Protein AF-A0A937S3J6-F1 (afdb_monomer)

Nearest PDB structures (foldseek):
  2kl3-assembly1_A  TM=8.648E-01  e=2.015E-05  Nostoc sp. PCC 7120 = FACHB-418
  3hix-assembly3_C  TM=8.020E-01  e=1.555E-05  Nostoc sp. PCC 7120 = FACHB-418
  3hix-assembly1_A  TM=8.635E-01  e=5.326E-05  Nostoc sp. PCC 7120 = FACHB-418
  3ilm-assembly1_A  TM=8.663E-01  e=2.364E-04  Nostoc sp. PCC 7120 = FACHB-418
  3k9r-assembly1_C-2  TM=7.578E-01  e=3.269E-04  Nostoc sp. PCC 7120 = FACHB-418

pLDDT: mean 90.52, std 12.25, range [40.94, 98.62]

Mean predicted aligned error: 5.08 Å

Structure (mmCIF, N/CA/C/O backbone):
data_AF-A0A937S3J6-F1
#
_entry.id   AF-A0A937S3J6-F1
#
loop_
_atom_site.group_PDB
_atom_site.id
_atom_site.type_symbol
_atom_site.label_atom_id
_atom_site.label_alt_id
_atom_site.label_comp_id
_atom_site.label_asym_id
_atom_site.label_entity_id
_atom_site.label_seq_id
_atom_site.pdbx_PDB_ins_code
_atom_site.Cartn_x
_atom_site.Cartn_y
_atom_site.Cartn_z
_atom_site.occupancy
_atom_site.B_iso_or_equiv
_atom_site.auth_seq_id
_atom_site.auth_comp_id
_atom_site.auth_asym_id
_atom_site.auth_atom_id
_atom_site.pdbx_PDB_model_num
ATOM 1 N N . MET A 1 1 ? -18.579 -29.238 11.359 1.00 46.41 1 MET A N 1
ATOM 2 C CA . MET A 1 1 ? -17.487 -28.387 10.856 1.00 46.41 1 MET A CA 1
ATOM 3 C C . MET A 1 1 ? -18.042 -26.985 10.801 1.00 46.41 1 MET A C 1
ATOM 5 O O . MET A 1 1 ? -19.011 -26.795 10.087 1.00 46.41 1 MET A O 1
ATOM 9 N N . GLY A 1 2 ? -17.561 -26.086 11.658 1.00 46.31 2 GLY A N 1
ATOM 10 C CA . GLY A 1 2 ? -18.004 -24.695 11.628 1.00 46.31 2 GLY A CA 1
ATOM 11 C C . GLY A 1 2 ? -17.430 -24.026 10.392 1.00 46.31 2 GLY A C 1
ATOM 12 O O . GLY A 1 2 ? -16.229 -24.145 10.153 1.00 46.31 2 GLY A O 1
ATOM 13 N N . ASP A 1 3 ? -18.294 -23.379 9.621 1.00 51.34 3 ASP A N 1
ATOM 14 C CA . ASP A 1 3 ? -17.894 -22.414 8.611 1.00 51.34 3 ASP A CA 1
ATOM 15 C C . ASP A 1 3 ? -17.037 -21.366 9.325 1.00 51.34 3 ASP A C 1
ATOM 17 O O . ASP A 1 3 ? -17.515 -20.612 10.175 1.00 51.34 3 ASP A O 1
ATOM 21 N N . SER A 1 4 ? -15.729 -21.386 9.082 1.00 61.19 4 SER A N 1
ATOM 22 C CA . SER A 1 4 ? -14.890 -20.249 9.420 1.00 61.19 4 SER A CA 1
ATOM 23 C C . SER A 1 4 ? -15.381 -19.114 8.536 1.00 61.19 4 SER A C 1
ATOM 25 O O . SER A 1 4 ? -15.083 -19.127 7.345 1.00 61.19 4 SER A O 1
ATOM 27 N N . GLU A 1 5 ? -16.182 -18.204 9.095 1.00 62.34 5 GLU A N 1
ATOM 28 C CA . GLU A 1 5 ? -16.534 -16.928 8.467 1.00 62.34 5 GLU A CA 1
ATOM 29 C C . GLU A 1 5 ? -15.273 -16.371 7.797 1.00 62.34 5 GLU A C 1
ATOM 31 O O . GLU A 1 5 ? -14.282 -16.084 8.480 1.00 62.34 5 GLU A O 1
ATOM 36 N N . GLU A 1 6 ? -15.258 -16.332 6.460 1.00 65.50 6 GLU A N 1
ATOM 37 C CA . GLU A 1 6 ? -14.085 -15.889 5.717 1.00 65.50 6 GLU A CA 1
ATOM 38 C C . GLU A 1 6 ? -13.773 -14.448 6.131 1.00 65.50 6 GLU A C 1
ATOM 40 O O . GLU A 1 6 ? -14.554 -13.511 5.947 1.00 65.50 6 GLU A O 1
ATOM 45 N N . PHE A 1 7 ? -12.614 -14.269 6.756 1.00 70.75 7 PHE A N 1
ATOM 46 C CA . PHE A 1 7 ? -12.142 -12.963 7.173 1.00 70.75 7 PHE A CA 1
ATOM 47 C C . PHE A 1 7 ? -11.760 -12.155 5.926 1.00 70.75 7 PHE A C 1
ATOM 49 O O . PHE A 1 7 ? -10.687 -12.347 5.354 1.00 70.75 7 PHE A O 1
ATOM 56 N N . HIS A 1 8 ? -12.640 -11.243 5.510 1.00 85.12 8 HIS A N 1
ATOM 57 C CA . HIS A 1 8 ? -12.419 -10.350 4.370 1.00 85.12 8 HIS A CA 1
ATOM 58 C C . HIS A 1 8 ? -12.120 -8.915 4.838 1.00 85.12 8 HIS A C 1
ATOM 60 O O . HIS A 1 8 ? -13.037 -8.091 4.978 1.00 85.12 8 HI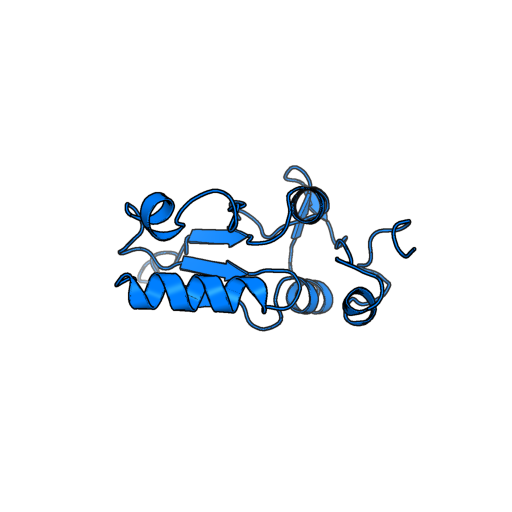S A O 1
ATOM 66 N N . PRO A 1 9 ? -10.846 -8.574 5.104 1.00 93.44 9 PRO A N 1
ATOM 67 C CA . PRO A 1 9 ? -10.487 -7.208 5.443 1.00 93.44 9 PRO A CA 1
ATOM 68 C C . PRO A 1 9 ? -10.668 -6.290 4.230 1.00 93.44 9 PRO A C 1
ATOM 70 O O . PRO A 1 9 ? -10.472 -6.685 3.080 1.00 93.44 9 PRO A O 1
ATOM 73 N N . LEU A 1 10 ? -10.982 -5.025 4.491 1.00 95.75 10 LEU A N 1
ATOM 74 C CA . LEU A 1 10 ? -10.875 -3.976 3.488 1.00 95.75 10 LEU A CA 1
ATOM 75 C C . LEU A 1 10 ? -9.392 -3.716 3.213 1.00 95.75 10 LEU A C 1
ATOM 77 O O . LEU A 1 10 ? -8.676 -3.231 4.088 1.00 95.75 10 LEU A O 1
ATOM 81 N N . VAL A 1 11 ? -8.939 -4.009 1.997 1.00 97.38 11 VAL A N 1
ATOM 82 C CA . VAL A 1 11 ? -7.548 -3.786 1.590 1.00 97.38 11 VAL A CA 1
ATOM 83 C C . VAL A 1 11 ? -7.427 -2.442 0.875 1.00 97.38 11 VAL A C 1
ATOM 85 O O . VAL A 1 11 ? -8.121 -2.188 -0.111 1.00 97.38 11 VAL A O 1
ATOM 88 N N . LEU A 1 12 ? -6.546 -1.570 1.362 1.00 97.88 12 LEU A N 1
ATOM 89 C CA . LEU A 1 12 ? -6.328 -0.232 0.818 1.00 97.88 12 LEU A CA 1
ATOM 90 C C . LEU A 1 12 ? -4.894 -0.059 0.324 1.00 97.88 12 LEU A C 1
ATOM 92 O O . LEU A 1 12 ? -3.932 -0.344 1.039 1.00 97.88 12 LEU A O 1
ATOM 96 N N . ASP A 1 13 ? -4.765 0.479 -0.885 1.00 98.31 13 ASP A N 1
ATOM 97 C CA . ASP A 1 13 ? -3.482 0.830 -1.484 1.00 98.31 13 ASP A CA 1
ATOM 98 C C . ASP A 1 13 ? -3.241 2.340 -1.363 1.00 98.31 13 ASP A C 1
ATOM 100 O O . ASP A 1 13 ? -3.972 3.143 -1.943 1.00 98.31 13 ASP A O 1
ATOM 104 N N . ALA A 1 14 ? -2.219 2.726 -0.600 1.00 97.62 14 ALA A N 1
ATOM 105 C CA . ALA A 1 14 ? -1.823 4.117 -0.376 1.00 97.62 14 ALA A CA 1
ATOM 106 C C . ALA A 1 14 ? -0.761 4.621 -1.378 1.00 97.62 14 ALA A C 1
ATOM 108 O O . ALA A 1 14 ? -0.109 5.645 -1.134 1.00 97.62 14 ALA A O 1
ATOM 109 N N . ARG A 1 15 ? -0.508 3.879 -2.463 1.00 97.69 15 ARG A N 1
ATOM 110 C CA . ARG A 1 15 ? 0.426 4.272 -3.524 1.00 97.69 15 ARG A CA 1
ATOM 111 C C . ARG A 1 15 ? -0.205 5.241 -4.526 1.00 97.69 15 ARG A C 1
ATOM 113 O O . ARG A 1 15 ? -1.412 5.500 -4.505 1.00 97.69 15 ARG A O 1
ATOM 120 N N . SER A 1 16 ? 0.635 5.813 -5.390 1.00 96.44 16 SER A N 1
ATOM 121 C CA . SER A 1 16 ? 0.161 6.682 -6.467 1.00 96.44 16 SER A CA 1
ATOM 122 C C . SER A 1 16 ? -0.673 5.901 -7.486 1.00 96.44 16 SER A C 1
ATOM 124 O O . SER A 1 16 ? -0.709 4.667 -7.482 1.00 96.44 16 SER A O 1
ATOM 126 N N . GLU A 1 17 ? -1.366 6.624 -8.361 1.00 96.38 17 GLU A N 1
ATOM 127 C CA . GLU A 1 17 ? -2.152 6.008 -9.428 1.00 96.38 17 GLU A CA 1
ATOM 128 C C . GLU A 1 17 ? -1.271 5.225 -10.405 1.00 96.38 17 GLU A C 1
ATOM 130 O O . GLU A 1 17 ? -1.616 4.105 -10.771 1.00 96.38 17 GLU A O 1
ATOM 135 N N . GLU A 1 18 ? -0.093 5.752 -10.736 1.00 95.69 18 GLU A N 1
ATOM 136 C CA . GLU A 1 18 ? 0.874 5.091 -11.612 1.00 95.69 18 GLU A CA 1
ATOM 137 C C . GLU A 1 18 ? 1.386 3.787 -10.992 1.00 95.69 18 GLU A C 1
ATOM 139 O O . GLU A 1 18 ? 1.430 2.755 -11.655 1.00 95.69 18 GLU A O 1
ATOM 144 N N . GLU A 1 19 ? 1.721 3.803 -9.699 1.00 97.38 19 GLU A N 1
ATOM 145 C CA . GLU A 1 19 ? 2.159 2.605 -8.979 1.00 97.38 19 GLU A CA 1
ATOM 146 C C . GLU A 1 19 ? 1.066 1.527 -8.916 1.00 97.38 19 GLU A C 1
ATOM 148 O O . GLU A 1 19 ? 1.357 0.338 -9.074 1.00 97.38 19 GLU A O 1
ATOM 153 N N . TYR A 1 20 ? -0.179 1.941 -8.661 1.00 97.81 20 TYR A N 1
ATOM 154 C CA . TYR A 1 20 ? -1.349 1.065 -8.576 1.00 97.81 20 TYR A CA 1
ATOM 155 C C . TYR A 1 20 ? -1.729 0.465 -9.937 1.00 97.81 20 TYR A C 1
ATOM 157 O O . TYR A 1 20 ? -2.145 -0.694 -10.021 1.00 97.81 20 TYR A O 1
ATOM 165 N N . ALA A 1 21 ? -1.581 1.247 -11.011 1.00 96.81 21 ALA 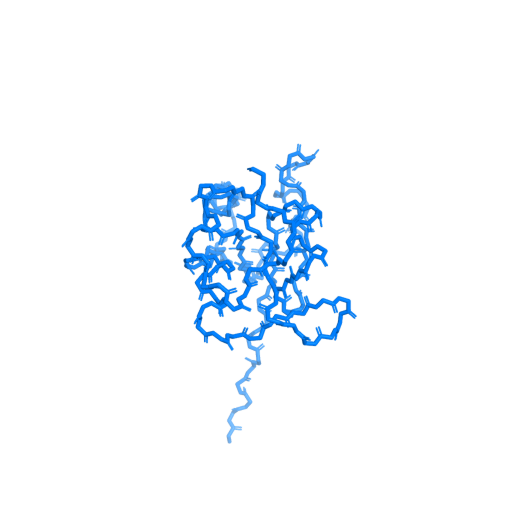A N 1
ATOM 166 C CA . ALA A 1 21 ? -1.888 0.825 -12.371 1.00 96.81 21 ALA A CA 1
ATOM 167 C C . ALA A 1 21 ? -0.971 -0.308 -12.850 1.00 96.81 21 ALA A C 1
ATOM 169 O O . ALA A 1 21 ? -1.424 -1.187 -13.582 1.00 96.81 21 ALA A O 1
ATOM 170 N N . VAL A 1 22 ? 0.293 -0.338 -12.415 1.00 97.12 22 VAL A N 1
ATOM 171 C CA . VAL A 1 22 ? 1.239 -1.415 -12.762 1.00 97.12 22 VAL A CA 1
ATOM 172 C C . VAL A 1 22 ? 0.815 -2.742 -12.147 1.00 97.12 22 VAL A C 1
ATOM 174 O O . VAL A 1 22 ? 0.769 -3.760 -12.842 1.00 97.12 22 VAL A O 1
ATOM 177 N N . SER A 1 23 ? 0.492 -2.729 -10.856 1.00 98.06 23 SER A N 1
ATOM 178 C CA . SER A 1 23 ? -0.043 -3.877 -10.126 1.00 98.06 23 SER A CA 1
ATOM 179 C C . SER A 1 23 ? -0.594 -3.460 -8.771 1.00 98.06 23 SER A C 1
ATOM 181 O O . SER A 1 23 ? -0.250 -2.389 -8.283 1.00 98.06 23 SER A O 1
ATOM 183 N N . HIS A 1 24 ? -1.412 -4.298 -8.141 1.00 98.56 24 HIS A N 1
ATOM 184 C CA . HIS A 1 24 ? -1.913 -4.134 -6.770 1.00 98.56 24 HIS A CA 1
ATOM 185 C C . HIS A 1 24 ? -2.370 -5.484 -6.194 1.00 98.56 24 HIS A C 1
ATOM 187 O O . HIS A 1 24 ? -2.430 -6.482 -6.917 1.00 98.56 24 HIS A O 1
ATOM 193 N N . LEU A 1 25 ? -2.674 -5.538 -4.892 1.00 97.94 25 LEU A N 1
ATOM 194 C CA . LEU A 1 25 ? -3.253 -6.737 -4.276 1.00 97.94 25 LEU A CA 1
ATOM 195 C C . LEU A 1 25 ? -4.669 -6.994 -4.805 1.00 97.94 25 LEU A C 1
ATOM 197 O O . LEU A 1 25 ? -5.410 -6.062 -5.122 1.00 97.94 25 LEU A O 1
ATOM 201 N N . ILE A 1 26 ? -5.065 -8.265 -4.858 1.00 95.44 26 ILE A N 1
ATOM 202 C CA . ILE A 1 26 ? -6.416 -8.669 -5.266 1.00 95.44 26 ILE A CA 1
ATOM 203 C C . ILE A 1 26 ? -7.452 -7.981 -4.365 1.00 95.44 26 ILE A C 1
ATOM 205 O O . ILE A 1 26 ? -7.369 -8.059 -3.142 1.00 95.44 26 ILE A O 1
ATOM 209 N N . GLY A 1 27 ? -8.425 -7.300 -4.976 1.00 94.31 27 GLY A N 1
ATOM 210 C CA . GLY A 1 27 ? -9.499 -6.609 -4.253 1.00 94.31 27 GLY A CA 1
ATOM 211 C C . GLY A 1 27 ? -9.075 -5.325 -3.530 1.00 94.31 27 GLY A C 1
ATOM 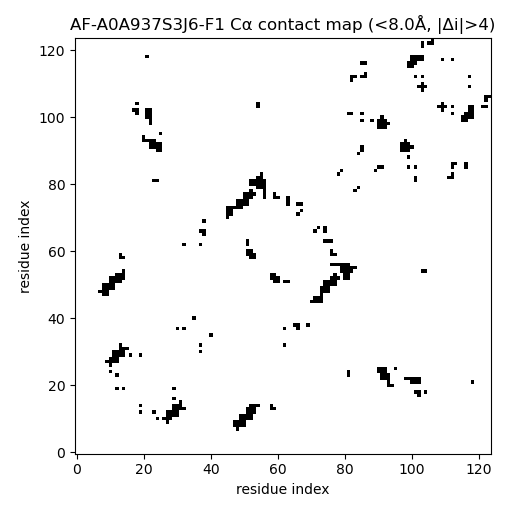212 O O . GLY A 1 27 ? -9.903 -4.729 -2.840 1.00 94.31 27 GLY A O 1
ATOM 213 N N . ALA A 1 28 ? -7.824 -4.874 -3.680 1.00 97.25 28 ALA A N 1
ATOM 214 C CA . ALA A 1 28 ? -7.388 -3.610 -3.104 1.00 97.25 28 ALA A CA 1
ATOM 215 C C . ALA A 1 28 ? -8.140 -2.426 -3.721 1.00 97.25 28 ALA A C 1
ATOM 217 O O . ALA A 1 28 ? -8.416 -2.398 -4.917 1.00 97.25 28 ALA A O 1
ATOM 218 N N . ARG A 1 29 ? -8.427 -1.411 -2.903 1.00 96.06 29 ARG A N 1
ATOM 219 C CA . ARG A 1 29 ? -8.929 -0.111 -3.357 1.00 96.06 29 ARG A CA 1
ATOM 220 C C . ARG A 1 29 ? -7.855 0.950 -3.161 1.00 96.06 29 ARG A C 1
ATOM 222 O O . ARG A 1 29 ? -7.406 1.164 -2.034 1.00 96.06 29 ARG A O 1
ATOM 229 N N . ARG A 1 30 ? -7.478 1.656 -4.231 1.00 96.75 30 ARG A N 1
ATOM 230 C CA . ARG A 1 30 ? -6.572 2.807 -4.120 1.00 96.75 30 ARG A CA 1
ATOM 231 C C . ARG A 1 30 ? -7.225 3.928 -3.316 1.00 96.75 30 ARG A C 1
ATOM 233 O O . ARG A 1 30 ? -8.381 4.275 -3.558 1.00 96.75 30 ARG A O 1
ATOM 240 N N . ILE A 1 31 ? -6.466 4.512 -2.398 1.00 95.00 31 ILE A N 1
ATOM 241 C CA . ILE A 1 31 ? -6.827 5.743 -1.699 1.00 95.00 31 ILE A CA 1
ATOM 242 C C . ILE A 1 31 ? -5.811 6.833 -2.026 1.00 95.00 31 ILE A C 1
ATOM 244 O O . ILE A 1 31 ? -4.602 6.604 -2.025 1.00 95.00 31 ILE A O 1
ATOM 248 N N . ASP A 1 32 ? -6.303 8.036 -2.302 1.00 92.62 32 ASP A N 1
ATOM 249 C CA . ASP A 1 32 ? -5.446 9.207 -2.424 1.00 92.62 32 ASP A CA 1
ATOM 250 C C . ASP A 1 32 ? -5.289 9.867 -1.055 1.00 92.62 32 ASP A C 1
ATOM 252 O O . ASP A 1 32 ? -6.169 10.590 -0.582 1.00 92.62 32 ASP A O 1
ATOM 256 N N . ILE A 1 33 ? -4.137 9.607 -0.440 1.00 90.88 33 ILE A N 1
ATOM 257 C CA . ILE A 1 33 ? -3.797 10.058 0.909 1.00 90.88 33 ILE A CA 1
ATOM 258 C C . ILE A 1 33 ? -3.526 11.567 1.016 1.00 90.88 33 ILE A C 1
ATOM 260 O O . ILE A 1 33 ? -3.364 12.065 2.126 1.00 90.88 33 ILE A O 1
ATOM 264 N N . ASN A 1 34 ? -3.453 12.285 -0.110 1.00 88.19 34 ASN A N 1
ATOM 265 C CA . ASN A 1 34 ? -3.172 13.722 -0.148 1.00 88.19 34 ASN A CA 1
ATOM 266 C C . ASN A 1 34 ? -4.417 14.564 -0.467 1.00 88.19 34 ASN A C 1
ATOM 268 O O . ASN A 1 34 ? -4.408 15.771 -0.238 1.00 88.19 34 ASN A O 1
ATOM 272 N N . SER A 1 35 ? -5.467 13.952 -1.020 1.00 84.00 35 SER A N 1
ATOM 273 C CA . SER A 1 35 ? -6.631 14.681 -1.545 1.00 84.00 35 SER A CA 1
ATOM 274 C C . SER A 1 35 ? -7.694 15.019 -0.496 1.00 84.00 35 SER A C 1
ATOM 276 O O . SER A 1 35 ? -8.294 16.091 -0.554 1.00 84.00 35 SER A O 1
ATOM 278 N N . VAL A 1 36 ? -7.950 14.114 0.455 1.00 82.62 36 VAL A N 1
ATOM 279 C CA . VAL A 1 36 ? -9.047 14.221 1.428 1.00 82.62 36 VAL A CA 1
ATOM 280 C C . VAL A 1 36 ? -8.684 13.557 2.760 1.00 82.62 36 VAL A C 1
ATOM 282 O O . VAL A 1 36 ? -7.862 12.637 2.777 1.00 82.62 36 VAL A O 1
ATOM 285 N N . PRO A 1 37 ? -9.322 13.954 3.879 1.00 87.50 37 PRO A N 1
ATOM 286 C CA . PRO A 1 37 ? -9.168 13.254 5.151 1.00 87.50 37 PRO A CA 1
ATOM 287 C C . PRO A 1 37 ? -9.664 11.803 5.042 1.00 87.50 37 PRO A C 1
ATOM 289 O O . PRO A 1 37 ? -10.852 11.539 4.821 1.00 87.50 37 PRO A O 1
ATOM 292 N N . ILE A 1 38 ? -8.746 10.845 5.172 1.00 88.12 38 ILE A N 1
ATOM 293 C CA . ILE A 1 38 ? -8.988 9.418 4.903 1.00 88.12 38 ILE A CA 1
ATOM 294 C C . ILE A 1 38 ? -10.040 8.845 5.862 1.00 88.12 38 ILE A C 1
ATOM 296 O O . ILE A 1 38 ? -10.870 8.021 5.475 1.00 88.12 38 ILE A O 1
ATOM 300 N N . GLU A 1 39 ? -10.069 9.318 7.104 1.00 87.31 39 GLU A N 1
ATOM 301 C CA . GLU A 1 39 ? -11.041 8.925 8.119 1.00 87.31 39 GLU A CA 1
ATOM 302 C C . GLU A 1 39 ? -12.488 9.260 7.729 1.00 87.31 39 GLU A C 1
ATOM 304 O O . GLU A 1 39 ? -13.411 8.540 8.118 1.00 87.31 39 GLU A O 1
ATOM 309 N N . GLN A 1 40 ? -12.704 10.305 6.922 1.00 88.38 40 GLN A N 1
ATOM 310 C CA . GLN A 1 40 ? -14.035 10.638 6.410 1.00 88.38 40 GLN A CA 1
ATOM 311 C C . GLN A 1 40 ? -14.454 9.670 5.302 1.00 88.38 40 GLN A C 1
ATOM 313 O O . GLN A 1 40 ? -15.591 9.196 5.302 1.00 88.38 40 GLN A O 1
ATOM 318 N N . VAL A 1 41 ? -13.520 9.311 4.415 1.00 86.81 41 VAL A N 1
ATOM 319 C CA . VAL A 1 41 ? -13.739 8.326 3.342 1.00 86.81 41 VAL A CA 1
ATOM 320 C C . VAL A 1 41 ? -14.058 6.942 3.912 1.00 86.81 41 VAL A C 1
ATOM 322 O O . VAL A 1 41 ? -14.864 6.202 3.349 1.00 86.81 41 VAL A O 1
ATOM 325 N N . LEU A 1 42 ? -13.449 6.587 5.046 1.00 91.25 42 LEU A N 1
ATOM 326 C CA . LEU A 1 42 ? -13.579 5.267 5.667 1.00 91.25 42 LEU A CA 1
ATOM 327 C C . LEU A 1 42 ? -14.607 5.206 6.799 1.00 91.25 42 LEU A C 1
ATOM 329 O O . LEU A 1 42 ? -14.732 4.168 7.444 1.00 91.25 42 LEU A O 1
ATOM 333 N N . LYS A 1 43 ? -15.380 6.271 7.041 1.00 89.38 43 LYS A N 1
ATOM 334 C CA . LYS A 1 43 ? -16.315 6.355 8.178 1.00 89.38 43 LYS A CA 1
ATOM 335 C C . LYS A 1 43 ? -17.281 5.164 8.265 1.00 89.38 43 LYS A C 1
ATOM 337 O O . LYS A 1 43 ? -17.543 4.674 9.361 1.00 89.38 43 LYS A O 1
ATOM 342 N N . ALA A 1 44 ? -17.784 4.683 7.126 1.00 88.19 44 ALA A N 1
ATOM 343 C CA . ALA A 1 44 ? -18.692 3.533 7.058 1.00 88.19 44 ALA A CA 1
ATOM 344 C C . ALA A 1 44 ? -18.010 2.187 7.386 1.00 88.19 44 ALA A C 1
ATOM 346 O O . ALA A 1 44 ? -18.683 1.238 7.774 1.00 88.19 44 ALA A O 1
ATOM 347 N N . SER A 1 45 ? -16.682 2.115 7.285 1.00 90.00 45 SER A N 1
ATOM 348 C CA . SER A 1 45 ? -15.876 0.910 7.515 1.00 90.00 45 SER A CA 1
ATOM 349 C C . SER A 1 45 ? -15.225 0.877 8.902 1.00 90.00 45 SER A C 1
ATOM 351 O O . SER A 1 45 ? -14.346 0.057 9.139 1.00 90.00 45 SER A O 1
ATOM 353 N N . ARG A 1 46 ? -15.640 1.738 9.843 1.00 87.62 46 ARG A N 1
ATOM 354 C CA . ARG A 1 46 ? -15.009 1.859 11.175 1.00 87.62 46 ARG A CA 1
ATOM 355 C C . ARG A 1 46 ? -14.949 0.545 11.970 1.00 87.62 46 ARG A C 1
ATOM 357 O O . ARG A 1 46 ? -14.017 0.353 12.748 1.00 87.62 46 ARG A O 1
ATOM 364 N N . ASN A 1 47 ? -15.922 -0.345 11.770 1.00 87.94 47 ASN A N 1
ATOM 365 C CA . ASN A 1 47 ? -16.005 -1.638 12.460 1.00 87.94 47 ASN A CA 1
ATOM 366 C C . ASN A 1 47 ? -15.436 -2.807 11.638 1.00 87.94 47 ASN A C 1
ATOM 368 O O . ASN A 1 47 ? -15.420 -3.933 12.127 1.00 87.94 47 ASN A O 1
ATOM 372 N N . GLN A 1 48 ? -14.985 -2.560 10.407 1.00 91.56 48 GLN A N 1
ATOM 373 C CA . GLN A 1 48 ? -14.367 -3.571 9.554 1.00 91.56 48 GLN A CA 1
ATOM 374 C C . GLN A 1 48 ? -12.859 -3.615 9.820 1.00 91.56 48 GLN A C 1
ATOM 376 O O . GLN A 1 48 ? -12.250 -2.587 10.118 1.00 91.56 48 GLN A O 1
ATOM 381 N N . ALA A 1 49 ? -12.242 -4.788 9.684 1.00 95.38 49 ALA A N 1
ATOM 382 C CA . ALA A 1 49 ? -10.790 -4.870 9.621 1.00 95.38 49 ALA A CA 1
ATOM 383 C C . ALA A 1 49 ? -10.275 -4.203 8.337 1.00 95.38 49 ALA A C 1
ATOM 385 O O . ALA A 1 49 ? -10.780 -4.471 7.248 1.00 95.38 49 ALA A O 1
ATOM 386 N N . ILE A 1 50 ? -9.271 -3.341 8.462 1.00 96.88 50 ILE A N 1
ATOM 387 C CA . ILE A 1 50 ? -8.670 -2.592 7.360 1.00 96.88 50 ILE A CA 1
ATOM 388 C C . ILE A 1 50 ? -7.181 -2.921 7.310 1.00 96.88 50 ILE A C 1
ATOM 390 O O . ILE A 1 50 ? -6.464 -2.721 8.288 1.00 96.88 50 ILE A O 1
ATOM 394 N N . VAL A 1 51 ? -6.704 -3.388 6.161 1.00 97.75 51 VAL A N 1
ATOM 395 C CA . VAL A 1 51 ? -5.277 -3.579 5.887 1.00 97.75 51 VAL A CA 1
ATOM 396 C C . VAL A 1 51 ? -4.849 -2.525 4.881 1.00 97.75 51 VAL A C 1
ATOM 398 O O . VAL A 1 51 ? -5.445 -2.401 3.815 1.00 97.75 51 VAL A O 1
ATOM 401 N N . ILE A 1 52 ? -3.818 -1.757 5.211 1.00 98.12 52 ILE A N 1
ATOM 402 C CA . ILE A 1 52 ? -3.301 -0.687 4.359 1.00 98.12 52 ILE A CA 1
ATOM 403 C C . ILE A 1 52 ? -1.862 -1.012 4.006 1.00 98.12 52 ILE A C 1
ATOM 405 O O . ILE A 1 52 ? -1.073 -1.379 4.875 1.00 98.12 52 ILE A O 1
ATOM 409 N N . TYR A 1 53 ? -1.501 -0.835 2.744 1.00 98.62 53 TYR A N 1
ATOM 410 C CA . TYR A 1 53 ? -0.128 -1.010 2.300 1.00 98.62 53 TYR A CA 1
ATOM 411 C C . TYR A 1 53 ? 0.308 0.128 1.383 1.00 98.62 53 TYR A C 1
ATOM 413 O O . TYR A 1 53 ? -0.495 0.863 0.807 1.00 98.62 53 TYR A O 1
ATOM 421 N N . CYS A 1 54 ? 1.619 0.279 1.256 1.00 98.00 54 CYS A N 1
ATOM 422 C CA . CYS A 1 54 ? 2.222 1.005 0.152 1.00 98.00 54 CYS A CA 1
ATOM 423 C C . CYS A 1 54 ? 3.408 0.199 -0.388 1.00 98.00 54 CYS A C 1
ATOM 425 O O . CYS A 1 54 ? 3.464 -1.009 -0.182 1.00 98.00 54 CYS A O 1
ATOM 427 N N . SER A 1 55 ? 4.360 0.831 -1.070 1.00 97.88 55 SER A N 1
ATOM 428 C CA . SER A 1 55 ? 5.515 0.145 -1.662 1.00 97.88 55 SER A CA 1
ATOM 429 C C . SER A 1 55 ? 6.355 -0.579 -0.598 1.00 97.88 55 SER A C 1
ATOM 431 O O . SER A 1 55 ? 6.579 -1.775 -0.717 1.00 97.88 55 SER A O 1
ATOM 433 N N . ILE A 1 56 ? 6.718 0.130 0.481 1.00 97.00 56 ILE A N 1
ATOM 434 C CA . ILE A 1 56 ? 7.630 -0.352 1.544 1.00 97.00 56 ILE A CA 1
ATOM 435 C C . ILE A 1 56 ? 7.054 -0.234 2.970 1.00 97.00 56 ILE A C 1
ATOM 437 O O . ILE A 1 56 ? 7.777 -0.358 3.951 1.00 97.00 56 ILE A O 1
ATOM 441 N N . GLY A 1 57 ? 5.777 0.130 3.113 1.00 96.69 57 GLY A N 1
ATOM 442 C CA . GLY A 1 57 ? 5.116 0.301 4.417 1.00 96.69 57 GLY A CA 1
ATOM 443 C C . GLY A 1 57 ? 5.199 1.700 5.055 1.00 96.69 57 GLY A C 1
ATOM 444 O O . GLY A 1 57 ? 4.523 1.948 6.051 1.00 96.69 57 GLY A O 1
ATOM 445 N N . TYR A 1 58 ? 5.966 2.646 4.493 1.00 95.69 58 TYR A N 1
ATOM 446 C CA . TYR A 1 58 ? 6.152 3.988 5.078 1.00 95.69 58 TYR A CA 1
ATOM 447 C C . TYR A 1 58 ? 4.900 4.883 5.008 1.00 95.69 58 TYR A C 1
ATOM 449 O O . TYR A 1 58 ? 4.441 5.409 6.020 1.00 95.69 58 TYR A O 1
ATOM 457 N N . ARG A 1 59 ? 4.332 5.073 3.806 1.00 96.00 59 ARG A N 1
ATOM 458 C CA . ARG A 1 59 ? 3.104 5.879 3.620 1.00 96.00 59 ARG A CA 1
ATOM 459 C C . ARG A 1 59 ? 1.923 5.285 4.386 1.00 96.00 59 ARG A C 1
ATOM 461 O O . ARG A 1 59 ? 1.220 6.013 5.077 1.00 96.00 59 ARG A O 1
ATOM 468 N N . SER A 1 60 ? 1.738 3.970 4.298 1.00 97.50 60 SER A N 1
ATOM 469 C CA . SER A 1 60 ? 0.636 3.266 4.951 1.00 97.50 60 SER A CA 1
ATOM 470 C C . SER A 1 60 ? 0.729 3.307 6.476 1.00 97.50 60 SER A C 1
ATOM 472 O O . SER A 1 60 ? -0.298 3.500 7.115 1.00 97.50 60 SER A O 1
ATOM 474 N N . ALA A 1 61 ? 1.928 3.257 7.071 1.00 97.31 61 ALA A N 1
ATOM 475 C CA . ALA A 1 61 ? 2.094 3.438 8.517 1.00 97.31 61 ALA A CA 1
ATOM 476 C C . ALA A 1 61 ? 1.514 4.773 9.019 1.00 97.31 61 ALA A C 1
ATOM 478 O O . ALA A 1 61 ? 0.843 4.804 10.050 1.00 97.31 61 ALA A O 1
ATOM 479 N N . LYS A 1 62 ? 1.712 5.870 8.271 1.00 95.69 62 LYS A N 1
ATOM 480 C CA . LYS A 1 62 ? 1.147 7.185 8.623 1.00 95.69 62 LYS A CA 1
ATOM 481 C C . LYS A 1 62 ? -0.381 7.172 8.590 1.00 95.69 62 LYS A C 1
ATOM 483 O O . LYS A 1 62 ? -1.011 7.686 9.508 1.00 95.69 62 LYS A O 1
ATOM 488 N N . VAL A 1 63 ? -0.967 6.547 7.568 1.00 95.75 63 VAL A N 1
ATOM 489 C CA . VAL A 1 63 ? -2.428 6.419 7.438 1.00 95.75 63 VAL A CA 1
ATOM 490 C C . VAL A 1 63 ? -3.011 5.570 8.567 1.00 95.75 63 VAL A C 1
ATOM 492 O O . VAL A 1 63 ? -4.013 5.945 9.168 1.00 95.75 63 VAL A O 1
ATOM 495 N N . VAL A 1 64 ? -2.367 4.446 8.891 1.00 96.81 64 VAL A N 1
ATOM 496 C CA . VAL A 1 64 ? -2.774 3.570 9.998 1.00 96.81 64 VAL A CA 1
ATOM 497 C C . VAL A 1 64 ? -2.795 4.353 11.309 1.00 96.81 64 VAL A C 1
ATOM 499 O O . VAL A 1 64 ? -3.807 4.333 12.005 1.00 96.81 64 VAL A O 1
ATOM 502 N N . GLN A 1 65 ? -1.735 5.113 11.604 1.00 95.81 65 GLN A N 1
ATOM 503 C CA . GLN A 1 65 ? -1.689 5.969 12.791 1.00 95.81 65 GLN A CA 1
ATOM 504 C C . GLN A 1 65 ? -2.814 7.010 12.789 1.00 95.81 65 GLN A C 1
ATOM 506 O O . GLN A 1 65 ? -3.482 7.180 13.804 1.00 95.81 65 GLN A O 1
ATOM 511 N N . GLN A 1 66 ? -3.060 7.701 11.673 1.00 94.50 66 GLN A N 1
ATOM 512 C CA . GLN A 1 66 ? -4.150 8.683 11.572 1.00 94.50 66 GLN A CA 1
ATOM 513 C C . GLN A 1 66 ? -5.520 8.053 11.866 1.00 94.50 66 GLN A C 1
ATOM 515 O O . GLN A 1 66 ? -6.288 8.589 12.663 1.00 94.50 66 GLN A O 1
ATOM 520 N N . LEU A 1 67 ? -5.809 6.887 11.284 1.00 95.31 67 LEU A N 1
ATOM 521 C CA . LEU A 1 67 ? -7.077 6.185 11.491 1.00 95.31 67 LEU A CA 1
ATOM 522 C C . LEU A 1 67 ? -7.234 5.673 12.926 1.00 95.31 67 LEU A C 1
ATOM 524 O O . LEU A 1 67 ? -8.318 5.786 13.496 1.00 95.31 67 LEU A O 1
ATOM 528 N N . GLN A 1 68 ? -6.161 5.172 13.538 1.00 95.06 68 GLN A N 1
ATOM 529 C CA . GLN A 1 68 ? -6.172 4.772 14.946 1.00 95.06 68 GLN A CA 1
ATOM 530 C C . GLN A 1 68 ? -6.504 5.961 15.861 1.00 95.06 68 GLN A C 1
ATOM 532 O O . GLN A 1 68 ? -7.393 5.851 16.704 1.00 95.06 68 GLN A O 1
ATOM 537 N N . HIS A 1 69 ? -5.890 7.131 15.640 1.00 94.50 69 HIS A N 1
ATOM 538 C CA . HIS A 1 69 ? -6.239 8.358 16.374 1.00 94.50 69 HIS A CA 1
ATOM 539 C C . HIS A 1 69 ? -7.688 8.813 16.120 1.00 94.50 69 HIS A C 1
ATOM 541 O O . HIS A 1 69 ? -8.315 9.396 17.002 1.00 94.50 69 HIS A O 1
ATOM 547 N N . ALA A 1 70 ? -8.249 8.512 14.946 1.00 93.75 70 ALA A N 1
ATOM 548 C CA . ALA A 1 70 ? -9.649 8.771 14.603 1.00 93.75 70 ALA A CA 1
ATOM 549 C C . ALA A 1 70 ? -10.639 7.705 15.136 1.00 93.75 70 ALA A C 1
ATOM 551 O O . ALA A 1 70 ? -11.834 7.738 14.802 1.00 93.75 70 ALA A O 1
ATOM 552 N N . GLY A 1 71 ? -10.167 6.760 15.958 1.00 93.81 71 GLY A N 1
ATOM 553 C CA . GLY A 1 71 ? -10.984 5.752 16.638 1.00 93.81 71 GLY A CA 1
ATOM 554 C C . GLY A 1 71 ? -11.297 4.507 15.807 1.00 93.81 71 GLY A C 1
ATOM 555 O O . GLY A 1 71 ? -12.302 3.843 16.062 1.00 93.81 71 GLY A O 1
ATOM 556 N N . PHE A 1 72 ? -10.495 4.202 14.784 1.00 96.00 72 PHE A N 1
ATOM 557 C CA . PHE A 1 72 ? -10.571 2.920 14.087 1.00 96.00 72 PHE A CA 1
ATOM 558 C C . PHE A 1 72 ? -9.729 1.877 14.831 1.00 96.00 72 PHE A C 1
ATOM 560 O O . PHE A 1 72 ? -8.510 2.004 14.928 1.00 96.00 72 PHE A O 1
ATOM 567 N N . ASN A 1 73 ? -10.375 0.821 15.327 1.00 91.81 73 ASN A N 1
ATOM 568 C CA . ASN A 1 73 ? -9.737 -0.140 16.237 1.00 91.81 73 ASN A CA 1
ATOM 569 C C . ASN A 1 73 ? -9.092 -1.343 15.529 1.00 91.81 73 ASN A C 1
ATOM 571 O O . ASN A 1 73 ? -8.332 -2.080 16.148 1.00 91.81 73 ASN A O 1
ATOM 575 N N . GLN A 1 74 ? -9.402 -1.562 14.249 1.00 95.25 74 GLN A N 1
ATOM 576 C CA . GLN A 1 74 ? -8.951 -2.727 13.478 1.00 95.25 74 GLN A CA 1
ATOM 577 C C . GLN A 1 74 ? -8.259 -2.278 12.189 1.00 95.25 74 GLN A C 1
ATOM 579 O O . GLN A 1 74 ? -8.720 -2.574 11.091 1.00 95.25 74 GLN A O 1
ATOM 584 N N . VAL A 1 75 ? -7.179 -1.507 12.319 1.00 96.69 75 VAL A N 1
ATOM 585 C CA . VAL A 1 75 ? -6.411 -0.989 11.177 1.00 96.69 75 VAL A CA 1
ATOM 586 C C . VAL A 1 75 ? -4.969 -1.453 11.280 1.00 96.69 75 VAL A C 1
ATOM 588 O O . VAL A 1 75 ? -4.314 -1.229 12.299 1.00 96.69 75 VAL A O 1
ATOM 591 N N . PHE A 1 76 ? -4.481 -2.073 10.212 1.00 97.56 76 PHE A N 1
ATOM 592 C CA . PHE A 1 76 ? -3.194 -2.752 10.166 1.00 97.56 76 PHE A CA 1
ATOM 593 C C . PHE A 1 76 ? -2.360 -2.255 8.985 1.00 97.56 76 PHE A C 1
ATOM 595 O O . PHE A 1 76 ? -2.884 -2.005 7.899 1.00 97.56 76 PHE A O 1
ATOM 602 N N . ASN A 1 77 ? -1.051 -2.126 9.198 1.00 98.19 77 ASN A N 1
ATOM 603 C CA . ASN A 1 77 ? -0.089 -1.892 8.125 1.00 98.19 77 ASN A CA 1
ATOM 604 C C . ASN A 1 77 ? 0.394 -3.244 7.595 1.00 98.19 77 ASN A C 1
ATOM 606 O O . ASN A 1 77 ? 0.798 -4.083 8.398 1.00 98.19 77 ASN A O 1
ATOM 610 N N . LEU A 1 78 ? 0.400 -3.447 6.279 1.00 98.00 78 LEU A N 1
ATOM 611 C CA . LEU A 1 78 ? 1.037 -4.627 5.701 1.00 98.00 78 LEU A CA 1
ATOM 612 C C . LEU A 1 78 ? 2.555 -4.515 5.868 1.00 98.00 78 LEU A C 1
ATOM 614 O O . LEU A 1 78 ? 3.186 -3.614 5.307 1.00 98.00 78 LEU A O 1
ATOM 618 N N . GLU A 1 79 ? 3.127 -5.429 6.644 1.00 95.81 79 GLU A N 1
ATOM 619 C CA . GLU A 1 79 ? 4.569 -5.508 6.861 1.00 95.81 79 GLU A CA 1
ATOM 620 C C . GLU A 1 79 ? 5.310 -5.698 5.530 1.00 95.81 79 GLU A C 1
ATOM 622 O O . GLU A 1 79 ? 4.852 -6.425 4.649 1.00 95.81 79 GLU A O 1
ATOM 627 N N . GLY A 1 80 ? 6.404 -4.954 5.342 1.00 96.06 80 GLY A N 1
ATOM 628 C CA . GLY A 1 80 ? 7.194 -4.970 4.105 1.00 96.06 80 GLY A CA 1
ATOM 629 C C . GLY A 1 80 ? 6.548 -4.323 2.875 1.00 96.06 80 GLY A C 1
ATOM 630 O O . GLY A 1 80 ? 7.228 -4.084 1.876 1.00 96.06 80 GLY A O 1
ATOM 631 N N . GLY A 1 81 ? 5.256 -3.987 2.941 1.00 98.00 81 GLY A N 1
ATOM 632 C CA . GLY A 1 81 ? 4.508 -3.420 1.825 1.00 98.00 81 GLY A CA 1
ATOM 633 C C . GLY A 1 81 ? 4.420 -4.353 0.613 1.00 98.00 81 GLY A C 1
ATOM 634 O O . GLY A 1 81 ? 4.624 -5.564 0.698 1.00 98.00 81 GLY A O 1
ATOM 635 N N . LEU A 1 82 ? 4.105 -3.775 -0.546 1.00 98.31 82 LEU A N 1
ATOM 636 C CA . LEU A 1 82 ? 3.959 -4.538 -1.784 1.00 98.31 82 LEU A CA 1
ATOM 637 C C . LEU A 1 82 ? 5.284 -5.159 -2.250 1.00 98.31 82 LEU A C 1
ATOM 639 O O . LEU A 1 82 ? 5.270 -6.185 -2.920 1.00 98.31 82 LEU A O 1
ATOM 643 N N . PHE A 1 83 ? 6.426 -4.546 -1.928 1.00 97.62 83 PHE A N 1
ATOM 644 C CA . PHE A 1 83 ? 7.723 -5.039 -2.398 1.00 97.62 83 PHE A CA 1
ATOM 645 C C . PHE A 1 83 ? 8.052 -6.390 -1.775 1.00 97.62 83 PHE A C 1
ATOM 647 O O . PHE A 1 83 ? 8.341 -7.337 -2.501 1.00 97.62 83 PHE A O 1
ATOM 654 N N . GLN A 1 84 ? 7.932 -6.506 -0.450 1.00 98.00 84 GLN A N 1
ATOM 655 C CA . GLN A 1 84 ? 8.128 -7.790 0.217 1.00 98.00 84 GLN A CA 1
ATOM 656 C C . GLN A 1 84 ? 7.075 -8.812 -0.223 1.00 98.00 84 GLN A C 1
ATOM 658 O O . GLN A 1 84 ? 7.426 -9.948 -0.520 1.00 98.00 84 GLN A O 1
ATOM 663 N N . TRP A 1 85 ? 5.809 -8.398 -0.348 1.00 98.06 85 TRP A N 1
ATOM 664 C CA . TRP A 1 85 ? 4.743 -9.269 -0.847 1.00 98.06 85 TRP A CA 1
ATOM 665 C C . TRP A 1 85 ? 5.084 -9.886 -2.210 1.00 98.06 85 TRP A C 1
ATOM 667 O O . TRP A 1 85 ? 4.914 -11.087 -2.409 1.00 98.06 85 TRP A O 1
ATOM 677 N N . ALA A 1 86 ? 5.593 -9.071 -3.137 1.00 97.44 86 ALA A N 1
ATOM 678 C CA . ALA A 1 86 ? 5.995 -9.522 -4.461 1.00 97.44 86 ALA A CA 1
ATOM 679 C C . ALA A 1 86 ? 7.218 -10.445 -4.419 1.00 97.44 86 ALA A C 1
ATOM 681 O O . ALA A 1 86 ? 7.204 -11.474 -5.082 1.00 97.44 86 ALA A O 1
ATOM 682 N N . ASN A 1 87 ? 8.239 -10.109 -3.623 1.00 97.06 87 ASN A N 1
ATOM 683 C CA . ASN A 1 87 ? 9.446 -10.931 -3.469 1.00 97.06 87 ASN A CA 1
ATOM 684 C C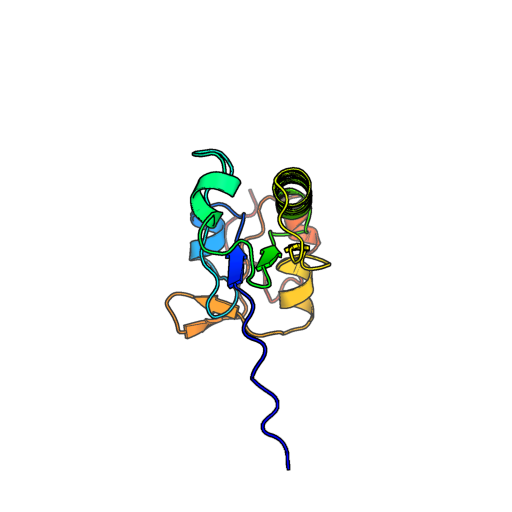 . ASN A 1 87 ? 9.147 -12.307 -2.842 1.00 97.06 87 ASN A C 1
ATOM 686 O O . ASN A 1 87 ? 9.850 -13.275 -3.104 1.00 97.06 87 ASN A O 1
ATOM 690 N N . GLU A 1 88 ? 8.076 -12.413 -2.052 1.00 97.44 88 GLU A N 1
ATOM 691 C CA . GLU A 1 88 ? 7.536 -13.682 -1.546 1.00 97.44 88 GLU A CA 1
ATOM 692 C C . GLU A 1 88 ? 6.677 -14.433 -2.588 1.00 97.44 88 GLU A C 1
ATOM 694 O O . GLU A 1 88 ? 5.981 -15.391 -2.248 1.00 97.44 88 GLU A O 1
ATOM 699 N N . ASP A 1 89 ? 6.695 -13.987 -3.850 1.00 96.69 89 ASP A N 1
ATOM 700 C CA . ASP A 1 89 ? 5.953 -14.527 -4.993 1.00 96.69 89 ASP A CA 1
ATOM 701 C C . ASP A 1 89 ? 4.437 -14.636 -4.753 1.00 96.69 89 ASP A C 1
ATOM 703 O O . ASP A 1 89 ? 3.740 -15.476 -5.331 1.00 96.69 89 ASP A O 1
ATOM 707 N N . ARG A 1 90 ? 3.895 -13.756 -3.905 1.00 96.88 90 ARG A N 1
ATOM 708 C CA . ARG A 1 90 ? 2.466 -13.739 -3.599 1.00 96.88 90 ARG A CA 1
ATOM 709 C C . ARG A 1 90 ? 1.663 -13.056 -4.712 1.00 96.88 90 ARG A C 1
ATOM 711 O O . ARG A 1 90 ? 2.173 -12.155 -5.376 1.00 96.88 90 ARG A O 1
ATOM 718 N N . PRO A 1 91 ? 0.377 -13.417 -4.885 1.00 96.75 91 PRO A N 1
ATOM 719 C CA . PRO A 1 91 ? -0.424 -12.932 -6.004 1.00 96.75 91 PRO A CA 1
ATOM 720 C C . PRO A 1 91 ? -0.581 -11.408 -6.039 1.00 96.75 91 PRO A C 1
ATOM 722 O O . PRO A 1 91 ? -0.942 -10.787 -5.035 1.00 96.75 91 PRO A O 1
ATOM 725 N N . LEU A 1 92 ? -0.395 -10.840 -7.230 1.00 97.75 92 LEU A N 1
ATOM 726 C CA . LEU A 1 92 ? -0.746 -9.468 -7.593 1.00 97.75 92 LEU A CA 1
ATOM 727 C C . LEU A 1 92 ? -1.645 -9.474 -8.829 1.00 97.75 92 LEU A C 1
ATOM 729 O O . LEU A 1 92 ? -1.659 -10.436 -9.601 1.00 97.75 92 LEU A O 1
ATOM 733 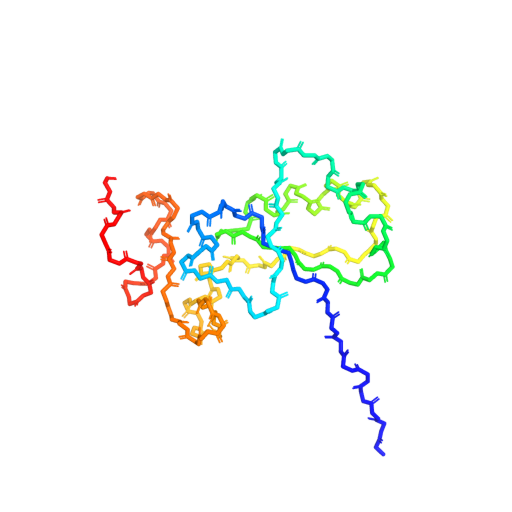N N . VAL A 1 93 ? -2.356 -8.372 -9.057 1.00 97.69 93 VAL A N 1
ATOM 734 C CA . VAL A 1 93 ? -3.191 -8.182 -10.245 1.00 97.69 93 VAL A CA 1
ATOM 735 C C . VAL A 1 93 ? -2.878 -6.891 -10.985 1.00 97.69 93 VAL A C 1
ATOM 737 O O . VAL A 1 93 ? -2.536 -5.875 -10.387 1.00 97.69 93 VAL A O 1
ATOM 740 N N . HIS A 1 94 ? -3.029 -6.941 -12.305 1.00 96.25 94 HIS A N 1
ATOM 741 C CA . HIS A 1 94 ? -3.036 -5.808 -13.221 1.00 96.25 94 HIS A CA 1
ATOM 742 C C . HIS A 1 94 ? -4.276 -5.934 -14.104 1.00 96.25 94 HIS A C 1
ATOM 744 O O . HIS A 1 94 ? -4.443 -6.946 -14.782 1.00 96.25 94 HIS A O 1
ATOM 750 N N . ALA A 1 95 ? -5.167 -4.939 -14.071 1.00 92.50 95 ALA A N 1
ATOM 751 C CA . ALA A 1 95 ? -6.431 -4.969 -14.817 1.00 92.50 95 ALA A CA 1
ATOM 752 C C . ALA A 1 95 ? -7.227 -6.287 -14.630 1.00 92.50 95 ALA A C 1
ATOM 754 O O . ALA A 1 95 ? -7.795 -6.834 -15.573 1.00 92.50 95 ALA A O 1
ATOM 755 N N . GLY A 1 96 ? -7.232 -6.826 -13.405 1.00 91.81 96 GLY A N 1
ATOM 756 C CA . GLY A 1 96 ? -7.925 -8.073 -13.056 1.00 91.81 96 GLY A CA 1
ATOM 757 C C . GLY A 1 96 ? -7.211 -9.367 -13.464 1.00 91.81 96 GLY A C 1
ATOM 758 O O . GLY A 1 96 ? -7.728 -10.442 -13.178 1.00 91.81 96 GLY A O 1
ATOM 759 N N . GLN A 1 97 ? -6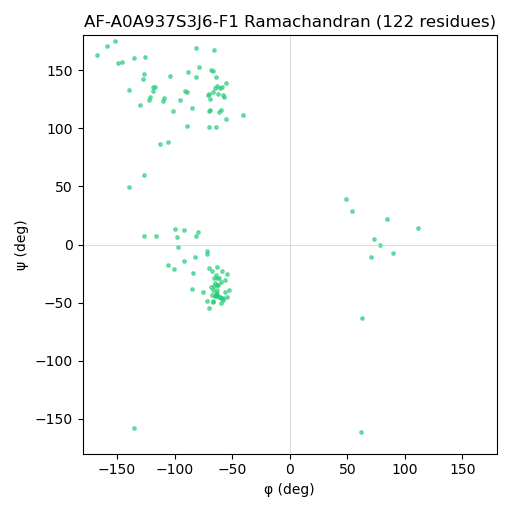.039 -9.293 -14.096 1.00 96.00 97 GLN A N 1
ATOM 760 C CA . GLN A 1 97 ? -5.239 -10.461 -14.473 1.00 96.00 97 GLN A CA 1
ATOM 761 C C . GLN A 1 97 ? -4.036 -10.639 -13.539 1.00 96.00 97 GLN A C 1
ATOM 763 O O . GLN A 1 97 ? -3.460 -9.631 -13.119 1.00 96.00 97 GLN A O 1
ATOM 768 N N . PRO A 1 98 ? -3.621 -11.883 -13.229 1.00 97.00 98 PRO A N 1
ATOM 769 C CA . PRO A 1 98 ? -2.412 -12.134 -12.454 1.00 97.00 98 PRO A CA 1
ATOM 770 C C . PRO A 1 98 ? -1.173 -11.479 -13.078 1.00 97.00 98 PRO A C 1
ATOM 772 O O . PRO A 1 98 ? -0.975 -11.514 -1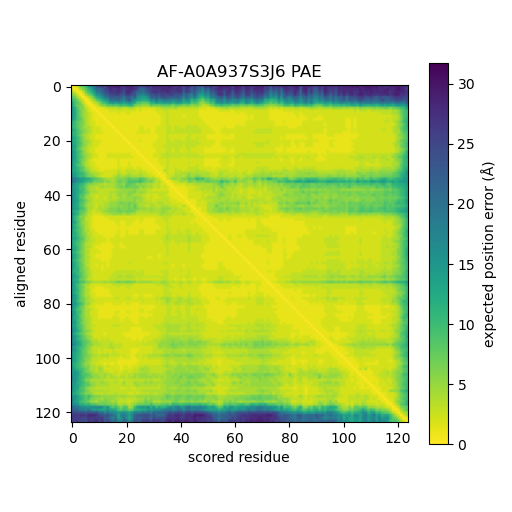4.292 1.00 97.00 98 PRO A O 1
ATOM 775 N N . THR A 1 99 ? -0.321 -10.896 -12.243 1.00 96.25 99 THR A N 1
ATOM 776 C CA . THR A 1 99 ? 0.948 -10.278 -12.648 1.00 96.25 99 THR A CA 1
ATOM 777 C C . THR A 1 99 ? 1.983 -10.482 -11.553 1.00 96.25 99 THR A C 1
ATOM 779 O O . THR A 1 99 ? 1.619 -10.640 -10.398 1.00 96.25 99 THR A O 1
ATOM 782 N N . GLN A 1 100 ? 3.264 -10.417 -11.909 1.00 94.25 100 GLN A N 1
ATOM 783 C CA . GLN A 1 100 ? 4.374 -10.361 -10.950 1.00 94.25 100 GLN A CA 1
ATOM 784 C C . GLN A 1 100 ? 5.150 -9.037 -11.049 1.00 94.25 100 GLN A C 1
ATOM 786 O O . GLN A 1 100 ? 6.206 -8.900 -10.438 1.00 94.25 100 GLN A O 1
ATOM 791 N N . ARG A 1 101 ? 4.661 -8.070 -11.842 1.00 94.88 101 ARG A N 1
ATOM 792 C CA . ARG A 1 101 ? 5.327 -6.775 -12.050 1.00 94.88 101 ARG A CA 1
ATOM 793 C C . ARG A 1 101 ? 5.038 -5.812 -10.908 1.00 94.88 101 ARG A C 1
ATOM 795 O O . ARG A 1 101 ? 3.914 -5.767 -10.419 1.00 94.88 101 ARG A O 1
ATOM 802 N N . VAL A 1 102 ? 6.011 -4.988 -10.548 1.00 96.19 102 VAL A N 1
ATOM 803 C CA . VAL A 1 102 ? 5.924 -3.985 -9.487 1.00 96.19 102 VAL A CA 1
ATOM 804 C C . VAL A 1 102 ? 6.616 -2.699 -9.926 1.00 96.19 102 VAL A C 1
ATOM 806 O O . VAL A 1 102 ? 7.750 -2.715 -10.408 1.00 96.19 102 VAL A O 1
ATOM 809 N N . HIS A 1 103 ? 5.937 -1.573 -9.713 1.00 96.19 103 HIS A N 1
ATOM 810 C CA . HIS A 1 103 ? 6.512 -0.249 -9.928 1.00 96.19 103 HIS A CA 1
ATOM 811 C C . HIS A 1 103 ? 7.580 0.052 -8.855 1.00 96.19 103 HIS A C 1
ATOM 813 O O . HIS A 1 103 ? 7.270 -0.047 -7.663 1.00 96.19 103 HIS A O 1
ATOM 819 N N . PRO A 1 104 ? 8.802 0.488 -9.223 1.00 93.50 104 PRO A N 1
ATOM 820 C CA . PRO A 1 104 ? 9.919 0.666 -8.287 1.00 93.50 104 PRO A CA 1
ATOM 821 C C . PRO A 1 104 ? 9.787 1.854 -7.334 1.00 93.50 104 PRO A C 1
ATOM 823 O O . PRO A 1 104 ? 10.616 2.022 -6.442 1.00 93.50 104 PRO A O 1
ATOM 826 N N . TYR A 1 105 ? 8.750 2.673 -7.511 1.00 91.75 105 TYR A N 1
ATOM 827 C CA . TYR A 1 105 ? 8.578 3.996 -6.908 1.00 91.75 105 TYR A CA 1
ATOM 828 C C . TYR A 1 105 ? 9.664 4.987 -7.359 1.00 91.75 105 TYR A C 1
ATOM 830 O O . TYR A 1 105 ? 9.338 5.949 -8.045 1.00 91.75 105 TYR A O 1
ATOM 838 N N . ASN A 1 106 ? 10.935 4.736 -7.038 1.00 90.19 106 ASN A N 1
ATOM 839 C CA . ASN A 1 106 ? 12.098 5.461 -7.554 1.00 90.19 106 ASN A CA 1
ATOM 840 C C . ASN A 1 106 ? 13.351 4.561 -7.575 1.00 90.19 106 ASN A C 1
ATOM 842 O O . ASN A 1 106 ? 13.320 3.437 -7.076 1.00 90.19 106 ASN A O 1
ATOM 846 N N . ALA A 1 107 ? 14.469 5.063 -8.109 1.00 88.00 107 ALA A N 1
ATOM 847 C CA . ALA A 1 107 ? 15.723 4.307 -8.198 1.00 88.00 107 ALA A CA 1
ATOM 848 C C . ALA A 1 107 ? 16.272 3.845 -6.834 1.00 88.00 107 ALA A C 1
ATOM 850 O O . ALA A 1 107 ? 16.867 2.775 -6.740 1.00 88.0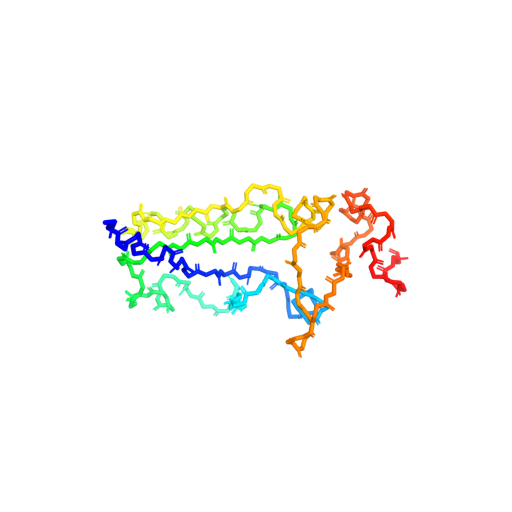0 107 ALA A O 1
ATOM 851 N N . VAL A 1 108 ? 16.047 4.624 -5.770 1.00 89.00 108 VAL A N 1
ATOM 852 C CA . VAL A 1 108 ? 16.552 4.321 -4.421 1.00 89.00 108 VAL A CA 1
ATOM 853 C C . VAL A 1 108 ? 15.806 3.144 -3.806 1.00 89.00 108 VAL A C 1
ATOM 855 O O . VAL A 1 108 ? 16.431 2.226 -3.291 1.00 89.00 108 VAL A O 1
ATOM 858 N N . TRP A 1 109 ? 14.475 3.160 -3.850 1.00 90.56 109 TRP A N 1
ATOM 859 C CA . TRP A 1 109 ? 13.655 2.119 -3.233 1.00 90.56 109 TRP A CA 1
ATOM 860 C C . TRP A 1 109 ? 13.473 0.900 -4.132 1.00 90.56 109 TRP A C 1
ATOM 862 O O . TRP A 1 109 ? 13.293 -0.203 -3.619 1.00 90.56 109 TRP A O 1
ATOM 872 N N . GLY A 1 110 ? 13.591 1.066 -5.450 1.00 90.00 110 GLY A N 1
ATOM 873 C CA . GLY A 1 110 ? 13.489 -0.023 -6.418 1.00 90.00 110 GLY A CA 1
ATOM 874 C C . GLY A 1 110 ? 14.512 -1.141 -6.207 1.00 90.00 110 GLY A C 1
ATOM 875 O O . GLY A 1 110 ? 14.239 -2.277 -6.582 1.00 90.00 110 GLY A O 1
ATOM 876 N N . VAL A 1 111 ? 15.642 -0.865 -5.543 1.00 92.50 111 VAL A N 1
ATOM 877 C CA . VAL A 1 111 ? 16.658 -1.881 -5.198 1.00 92.50 111 VAL A CA 1
ATOM 878 C C . VAL A 1 111 ? 16.142 -2.968 -4.251 1.00 92.50 111 VAL A C 1
ATOM 880 O O . VAL A 1 111 ? 16.756 -4.025 -4.155 1.00 92.50 111 VAL A O 1
ATOM 883 N N . LEU A 1 112 ? 15.039 -2.709 -3.540 1.00 92.50 112 LEU A N 1
ATOM 884 C CA . LEU A 1 112 ? 14.410 -3.667 -2.629 1.00 92.50 112 LEU A CA 1
ATOM 885 C C . LEU A 1 112 ? 13.500 -4.668 -3.351 1.00 92.50 112 LEU A C 1
ATOM 887 O O . LEU A 1 112 ? 13.053 -5.635 -2.739 1.00 92.50 112 LEU A O 1
ATOM 891 N N . ILE A 1 113 ? 13.204 -4.442 -4.631 1.00 92.75 113 ILE A N 1
ATOM 892 C CA . ILE A 1 113 ? 12.414 -5.357 -5.452 1.00 92.75 113 ILE A CA 1
ATOM 893 C C . ILE A 1 113 ? 13.372 -6.320 -6.143 1.00 92.75 113 ILE A C 1
ATOM 895 O O . ILE A 1 113 ? 14.351 -5.899 -6.766 1.00 92.75 113 ILE A O 1
ATOM 899 N N . GLU A 1 114 ? 13.082 -7.617 -6.092 1.00 92.88 114 GLU A N 1
ATOM 900 C CA . GLU A 1 114 ? 13.855 -8.571 -6.874 1.00 92.88 114 GLU A CA 1
ATOM 901 C C . GLU A 1 114 ? 13.693 -8.292 -8.371 1.00 92.88 114 GLU A C 1
ATOM 903 O O . GLU A 1 114 ? 12.589 -8.070 -8.867 1.00 92.88 114 GLU A O 1
ATOM 908 N N . ARG A 1 115 ? 14.797 -8.346 -9.126 1.00 89.75 115 ARG A N 1
ATOM 909 C CA . ARG A 1 115 ? 14.837 -7.914 -10.537 1.00 89.75 115 ARG A CA 1
ATOM 910 C C . ARG A 1 115 ? 13.791 -8.573 -11.440 1.00 89.75 115 ARG A C 1
ATOM 912 O O . ARG A 1 115 ? 13.432 -7.991 -12.456 1.00 89.75 115 ARG A O 1
ATOM 919 N N . ARG A 1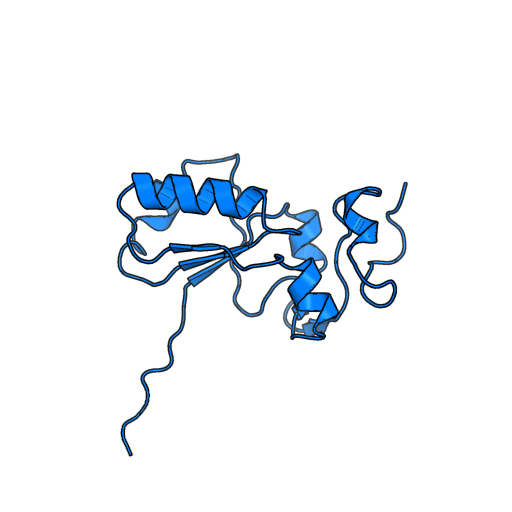 116 ? 13.309 -9.773 -11.091 1.00 90.94 116 ARG A N 1
ATOM 920 C CA . ARG A 1 116 ? 12.241 -10.467 -11.833 1.00 90.94 116 ARG A CA 1
ATOM 921 C C . ARG A 1 116 ? 10.878 -9.768 -11.734 1.00 90.94 116 ARG A C 1
ATOM 923 O O . ARG A 1 116 ? 10.040 -9.971 -12.606 1.00 90.94 116 ARG A O 1
ATOM 930 N N . HIS A 1 117 ? 10.669 -8.965 -10.693 1.00 91.56 117 HIS A N 1
ATOM 931 C CA . HIS A 1 117 ? 9.419 -8.260 -10.417 1.00 91.56 117 HIS A CA 1
ATOM 932 C C . HIS A 1 117 ? 9.454 -6.795 -10.842 1.00 91.56 117 HIS A C 1
ATOM 934 O O . HIS A 1 117 ? 8.402 -6.198 -11.036 1.00 91.56 117 HIS A O 1
ATOM 940 N N . THR A 1 118 ? 10.627 -6.182 -10.993 1.00 87.56 118 THR A N 1
ATOM 941 C CA . THR A 1 118 ? 10.721 -4.767 -11.369 1.00 87.56 118 THR A CA 1
ATOM 942 C C . THR A 1 118 ? 10.113 -4.524 -12.752 1.00 87.56 118 THR A C 1
ATOM 944 O O . THR A 1 118 ? 10.447 -5.208 -13.719 1.00 87.56 118 THR A O 1
ATOM 947 N N . GLU A 1 119 ? 9.227 -3.533 -12.864 1.00 78.19 119 GLU A N 1
ATOM 948 C CA . GLU A 1 119 ? 8.708 -3.102 -14.161 1.00 78.19 119 GLU A CA 1
ATOM 949 C C . GLU A 1 119 ? 9.858 -2.662 -15.097 1.00 78.19 119 GLU A C 1
ATOM 951 O O . GLU A 1 119 ? 10.686 -1.830 -14.707 1.00 78.19 119 GLU A O 1
ATOM 956 N N . PRO A 1 120 ? 9.935 -3.190 -16.335 1.00 66.69 120 PRO A N 1
ATOM 957 C CA . PRO A 1 120 ? 10.951 -2.764 -17.283 1.00 66.69 120 PRO A CA 1
ATOM 958 C C . PRO A 1 120 ? 10.696 -1.322 -17.746 1.00 66.69 120 PRO A C 1
ATOM 960 O O . PRO A 1 120 ? 9.635 -1.029 -18.288 1.00 66.69 120 PRO A O 1
ATOM 963 N N . GLY A 1 121 ? 11.696 -0.445 -17.597 1.00 59.59 121 GLY A N 1
ATOM 964 C CA . GLY A 1 121 ? 11.743 0.842 -18.308 1.00 59.59 121 GLY A CA 1
ATOM 965 C C . GLY A 1 121 ? 11.564 2.125 -17.489 1.00 59.59 121 GLY A C 1
ATOM 966 O O . GLY A 1 121 ? 11.371 3.172 -18.097 1.00 59.59 121 GLY A O 1
ATOM 967 N N . ARG A 1 122 ? 11.646 2.098 -16.151 1.00 54.88 122 ARG A N 1
ATOM 968 C CA . ARG A 1 122 ? 11.515 3.325 -15.334 1.00 54.88 122 ARG A CA 1
ATOM 969 C C . ARG A 1 122 ? 12.480 3.399 -14.150 1.00 54.88 122 ARG A C 1
ATOM 971 O O . ARG A 1 122 ? 12.082 3.649 -13.015 1.00 54.88 122 ARG A O 1
ATOM 978 N N . VAL A 1 123 ? 13.755 3.147 -14.414 1.00 46.78 123 VAL A N 1
ATOM 979 C CA . VAL A 1 123 ? 14.833 3.532 -13.497 1.00 46.78 123 VAL A CA 1
ATOM 980 C C . VAL A 1 123 ? 15.619 4.614 -14.230 1.00 46.78 123 VAL A C 1
ATOM 982 O O . VAL A 1 123 ? 16.517 4.299 -15.005 1.00 46.78 123 VAL A O 1
ATOM 985 N N . GLU A 1 124 ? 15.168 5.862 -14.094 1.00 40.94 124 GLU A N 1
ATOM 986 C CA . GLU A 1 124 ? 15.977 7.044 -14.428 1.00 40.94 124 GLU A CA 1
ATOM 987 C C . GLU A 1 124 ? 16.873 7.397 -13.238 1.00 40.94 124 GLU A C 1
ATOM 989 O O . GLU A 1 124 ? 16.373 7.332 -12.085 1.00 40.94 124 GLU A O 1
#

Secondary structure (DSSP, 8-state):
---------EEEE-S-HHHHHH-B-TT-EE--TTTS-HHHHTGGGTTS-EEEE-SSSHHHHHHHHHHHHTT-SSEEE-TTHHHHHHHTT--EEETTEEE--B--SSHHHHTTS-TTTBPTT---

Radius of gyration: 15.04 Å; Cα contacts (8 Å, |Δi|>4): 217; chains: 1; bounding box: 35×43×35 Å

Sequence (124 aa):
MGDSEEFHPLVLDARSEEEYAVSHLIGARRIDINSVPIEQVLKASRNQAIVIYCSIGYRSAKVVQQLQHAGFNQVFNLEGGLFQWANEDRPLVHAGQPTQRVHPYNAVWGVLIERRHTEPGRVE

Solvent-accessible surface area (backbone atoms only — not comparable to full-atom values): 7117 Å² total; per-residue (Å²): 132,82,81,75,76,80,86,75,56,49,37,35,31,52,45,55,70,72,43,47,61,53,20,38,56,79,84,46,43,80,41,66,81,85,80,51,69,62,61,69,79,40,55,91,47,45,89,44,46,32,38,28,23,18,62,66,25,66,66,14,44,55,51,35,52,54,33,42,77,72,68,32,82,42,60,38,58,40,76,51,10,50,35,47,42,48,67,68,70,47,81,27,24,34,97,88,36,85,44,67,47,36,58,46,92,42,61,81,61,29,72,71,37,51,77,90,25,46,50,88,88,72,74,118

Foldseek 3Di:
DDDPPPQDAAEEEAEDPVQVQQKDAVNYDYDPPPPDQVCVVCVVVLVGAYEYFYQQQPRQVVNQVSNVVVNRPRYYYDHRGVQVCLVVVHFIDHPRDTDSAGDQSELVSNVSHDPVHYDPDPHD